Protein AF-A0A6N9DHL3-F1 (afdb_monomer)

Radius of gyration: 12.87 Å; Cα contacts (8 Å, |Δi|>4): 76; chains: 1; bounding box: 33×38×22 Å

Secondary structure (DSSP, 8-state):
--HHHHHHHHHHHHTSSTT--HHHHHHHHHT--HHHHHHHHHHTT--TTS-GGG--HHHHHHHHHHHHHHTGGGGSSSS--

pLDDT: mean 87.6, std 16.93, range [35.44, 98.06]

Solvent-accessible surface area (backbone atoms only — not comparable to full-atom values): 4686 Å² total; per-residue (Å²): 130,54,74,67,54,47,37,51,48,54,55,52,20,30,63,76,50,88,91,44,33,29,22,66,18,34,12,70,52,72,75,48,53,53,64,61,36,40,51,54,28,50,77,68,74,41,69,39,72,41,47,53,90,74,59,52,72,67,57,47,49,51,46,35,52,55,52,46,63,74,55,57,71,79,68,76,75,85,84,77,133

Sequence (81 aa):
MDEIDNLFKVARSAFLGRRKQLHNSLANGLGLTTDEVKEMTAAVGIDSERRPATLGIDEWIALTHHWRNAHQGDKTEIVAG

Structure (mmCIF, N/CA/C/O backbone):
data_AF-A0A6N9DHL3-F1
#
_entry.id   AF-A0A6N9DHL3-F1
#
loop_
_atom_site.group_PDB
_atom_site.id
_atom_site.type_symbol
_atom_site.label_atom_id
_atom_site.label_alt_id
_atom_site.label_comp_id
_atom_site.label_asym_id
_atom_site.label_entity_id
_atom_site.label_seq_id
_atom_site.pdbx_PDB_ins_code
_atom_site.Cartn_x
_atom_site.Cartn_y
_atom_site.Cartn_z
_atom_site.occupancy
_atom_site.B_iso_or_equiv
_atom_site.auth_seq_id
_atom_site.auth_comp_id
_atom_site.auth_asym_id
_atom_site.auth_atom_id
_atom_site.pdbx_PDB_model_num
ATOM 1 N N . MET A 1 1 ? -5.486 15.207 -7.792 1.00 61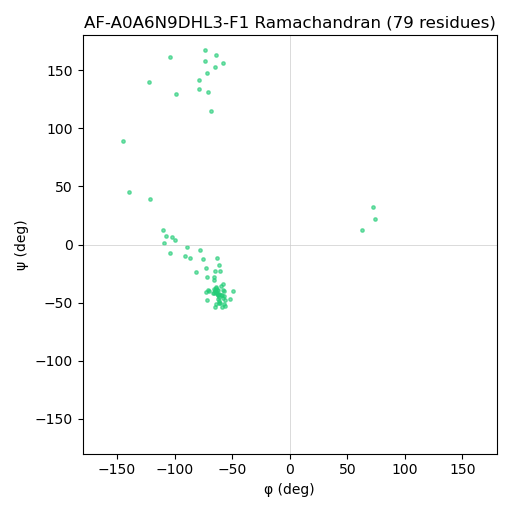.06 1 MET A N 1
ATOM 2 C CA . MET A 1 1 ? -4.312 14.349 -7.558 1.00 61.06 1 MET A CA 1
ATOM 3 C C . MET A 1 1 ? -4.299 13.360 -8.688 1.00 61.06 1 MET A C 1
ATOM 5 O O . MET A 1 1 ? -5.291 12.647 -8.844 1.00 61.06 1 MET A O 1
ATOM 9 N N . ASP A 1 2 ? -3.266 13.449 -9.512 1.00 86.56 2 ASP A N 1
ATOM 10 C CA . ASP A 1 2 ? -3.105 12.638 -10.713 1.00 86.56 2 ASP A CA 1
ATOM 11 C C . ASP A 1 2 ? -2.972 11.142 -10.351 1.00 86.56 2 ASP A C 1
ATOM 13 O O . ASP A 1 2 ? -2.745 10.781 -9.192 1.00 86.56 2 ASP A O 1
ATOM 17 N N . GLU A 1 3 ? -3.163 10.242 -11.310 1.00 85.06 3 GLU A N 1
ATOM 18 C CA . GLU A 1 3 ? -3.041 8.794 -11.111 1.00 85.06 3 GLU A CA 1
ATOM 19 C C . GLU A 1 3 ? -1.654 8.409 -10.582 1.00 85.06 3 GLU A C 1
ATOM 21 O O . GLU A 1 3 ? -1.540 7.684 -9.589 1.00 85.06 3 GLU A O 1
ATOM 26 N N . ILE A 1 4 ? -0.612 8.993 -11.174 1.00 92.56 4 ILE A N 1
ATOM 27 C CA . ILE A 1 4 ? 0.781 8.813 -10.761 1.00 92.56 4 ILE A CA 1
ATOM 28 C C . ILE A 1 4 ? 1.020 9.334 -9.339 1.00 92.56 4 ILE A C 1
ATOM 30 O O . ILE A 1 4 ? 1.705 8.685 -8.544 1.00 92.56 4 ILE A O 1
ATOM 34 N N . ASP A 1 5 ? 0.412 10.461 -8.969 1.00 93.69 5 ASP A N 1
ATOM 35 C CA . ASP A 1 5 ? 0.530 10.996 -7.614 1.00 93.69 5 ASP A CA 1
ATOM 36 C C . ASP A 1 5 ? -0.045 10.024 -6.576 1.00 93.69 5 ASP A C 1
ATOM 38 O O . ASP A 1 5 ? 0.565 9.805 -5.524 1.00 93.69 5 ASP A O 1
ATOM 42 N N . ASN A 1 6 ? -1.214 9.435 -6.860 1.00 93.38 6 ASN A N 1
ATOM 43 C CA . ASN A 1 6 ? -1.853 8.460 -5.973 1.00 93.38 6 ASN A CA 1
ATOM 44 C C . ASN A 1 6 ? -0.996 7.198 -5.838 1.00 93.38 6 ASN A C 1
ATOM 46 O O . ASN A 1 6 ? -0.799 6.725 -4.719 1.00 93.38 6 ASN A O 1
ATOM 50 N N . LEU A 1 7 ? -0.420 6.714 -6.944 1.00 95.12 7 LEU A N 1
ATOM 51 C CA . LEU A 1 7 ? 0.510 5.585 -6.937 1.00 95.12 7 LEU A CA 1
ATOM 52 C C . LEU A 1 7 ? 1.704 5.871 -6.024 1.00 95.12 7 LEU A C 1
ATOM 54 O O . LEU A 1 7 ? 2.002 5.097 -5.115 1.00 95.12 7 LEU A O 1
ATOM 58 N N . PHE A 1 8 ? 2.353 7.026 -6.195 1.00 95.06 8 PHE A N 1
ATOM 59 C CA . PHE A 1 8 ? 3.463 7.415 -5.331 1.00 95.06 8 PHE A CA 1
ATOM 60 C C . P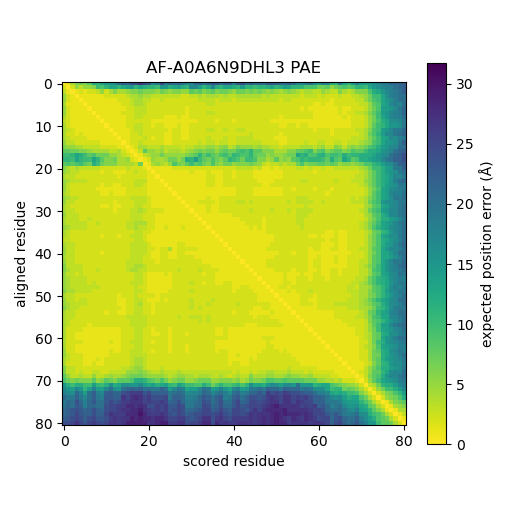HE A 1 8 ? 3.034 7.659 -3.886 1.00 95.06 8 PHE A C 1
ATOM 62 O O . PHE A 1 8 ? 3.847 7.460 -2.985 1.00 95.06 8 PHE A O 1
ATOM 69 N N . LYS A 1 9 ? 1.806 8.115 -3.622 1.00 94.69 9 LYS A N 1
ATOM 70 C CA . LYS A 1 9 ? 1.284 8.259 -2.255 1.00 94.69 9 LYS A CA 1
ATOM 71 C C . LYS A 1 9 ? 1.167 6.892 -1.583 1.00 94.69 9 LYS A C 1
ATOM 73 O O . LYS A 1 9 ? 1.752 6.702 -0.518 1.00 94.69 9 LYS A O 1
ATOM 78 N N . VAL A 1 10 ? 0.481 5.946 -2.224 1.00 95.50 10 VAL A N 1
ATOM 79 C CA . VAL A 1 10 ? 0.296 4.580 -1.714 1.00 95.50 10 VAL A CA 1
ATOM 80 C C . VAL A 1 10 ? 1.647 3.891 -1.546 1.00 95.50 10 VAL A C 1
ATOM 82 O O . VAL A 1 10 ? 1.964 3.440 -0.446 1.00 95.50 10 VAL A O 1
ATOM 85 N N . ALA A 1 11 ? 2.499 3.906 -2.572 1.00 95.38 11 ALA A N 1
ATOM 86 C CA . ALA A 1 11 ? 3.820 3.294 -2.502 1.00 95.38 11 ALA A CA 1
ATOM 87 C C . ALA A 1 11 ? 4.665 3.906 -1.374 1.00 95.38 11 ALA A C 1
ATOM 89 O O . ALA A 1 11 ? 5.103 3.180 -0.487 1.00 95.38 11 ALA A O 1
ATOM 90 N N . ARG A 1 12 ? 4.838 5.238 -1.318 1.00 95.06 12 ARG A N 1
ATOM 91 C CA . ARG A 1 12 ? 5.645 5.889 -0.263 1.00 95.06 12 ARG A CA 1
ATOM 92 C C . ARG A 1 12 ? 5.138 5.576 1.141 1.00 95.06 12 ARG A C 1
ATOM 94 O O . ARG A 1 12 ? 5.958 5.338 2.027 1.00 95.06 12 ARG A O 1
ATOM 101 N N . SER A 1 13 ? 3.819 5.531 1.334 1.00 94.56 13 SER A N 1
ATOM 102 C CA . SER A 1 13 ? 3.209 5.206 2.627 1.00 94.56 13 SER A CA 1
ATOM 103 C C . SER A 1 13 ? 3.654 3.831 3.152 1.00 94.56 13 SER A C 1
ATOM 105 O O . SER A 1 13 ? 3.921 3.671 4.342 1.00 94.56 13 SER A O 1
ATOM 107 N N . ALA A 1 14 ? 3.874 2.869 2.251 1.00 94.00 14 ALA A N 1
ATOM 108 C CA . ALA A 1 14 ? 4.332 1.533 2.599 1.00 94.00 14 ALA A CA 1
ATOM 109 C C . ALA A 1 14 ? 5.813 1.480 3.037 1.00 94.00 14 ALA A C 1
ATOM 111 O O . ALA A 1 14 ? 6.221 0.541 3.722 1.00 94.00 14 ALA A O 1
ATOM 112 N N . PHE A 1 15 ? 6.628 2.480 2.687 1.00 93.12 15 PHE A N 1
ATOM 113 C CA . PHE A 1 15 ? 8.069 2.521 2.983 1.00 93.12 15 PHE A CA 1
ATOM 114 C C . PHE A 1 15 ? 8.449 3.435 4.161 1.00 93.12 15 PHE A C 1
ATOM 116 O O . PHE A 1 15 ? 9.635 3.595 4.445 1.00 93.12 15 PHE A O 1
ATOM 123 N N . LEU A 1 16 ? 7.477 3.993 4.895 1.00 87.50 16 LEU A N 1
ATOM 124 C CA . LEU A 1 16 ? 7.740 4.868 6.050 1.00 87.50 16 LEU A CA 1
ATOM 125 C C . LEU A 1 16 ? 8.432 4.151 7.227 1.00 87.50 16 LEU A C 1
ATOM 127 O O . LEU A 1 16 ? 9.088 4.793 8.044 1.00 87.50 16 LEU A O 1
ATOM 131 N N . GLY A 1 17 ? 8.313 2.822 7.319 1.00 80.25 17 GLY A N 1
ATOM 132 C CA . GLY A 1 17 ? 8.918 2.006 8.374 1.00 80.25 17 GLY A CA 1
ATOM 133 C C . GLY A 1 17 ? 9.857 0.926 7.833 1.00 80.25 17 GLY A C 1
ATOM 134 O O . GLY A 1 17 ? 9.556 0.245 6.854 1.00 80.25 17 GLY A O 1
ATOM 135 N N . ARG A 1 18 ? 10.994 0.699 8.506 1.00 77.94 18 ARG A N 1
ATOM 136 C CA . ARG A 1 18 ? 11.917 -0.392 8.146 1.00 77.94 18 ARG A CA 1
ATOM 137 C C . ARG A 1 18 ? 11.314 -1.753 8.509 1.00 77.94 18 ARG A C 1
ATOM 139 O O . ARG A 1 18 ? 10.927 -1.972 9.651 1.00 77.94 18 ARG A O 1
ATOM 146 N N . ARG A 1 19 ? 11.340 -2.698 7.558 1.00 77.81 19 ARG A N 1
ATOM 147 C CA . ARG A 1 19 ? 11.056 -4.141 7.756 1.00 77.81 19 ARG A CA 1
ATOM 148 C C . ARG A 1 19 ? 9.635 -4.483 8.236 1.00 77.81 19 ARG A C 1
ATOM 150 O O . ARG A 1 19 ? 9.406 -5.626 8.624 1.00 77.81 19 ARG A O 1
ATOM 157 N N . LYS A 1 20 ? 8.699 -3.534 8.204 1.00 87.12 20 LYS A N 1
ATOM 158 C CA . LYS A 1 20 ? 7.287 -3.776 8.521 1.00 87.12 20 LYS A CA 1
ATOM 159 C C . LYS A 1 20 ? 6.626 -4.584 7.396 1.00 87.12 20 LYS A C 1
ATOM 161 O O . LYS A 1 20 ? 7.018 -4.475 6.231 1.00 87.12 20 LYS A O 1
ATOM 166 N N . GLN A 1 21 ? 5.657 -5.414 7.769 1.00 95.50 21 GLN A N 1
ATOM 167 C CA . GLN A 1 21 ? 4.750 -6.061 6.820 1.00 95.50 21 GLN A CA 1
ATOM 168 C C . GLN A 1 21 ? 3.886 -4.996 6.130 1.00 95.50 21 GLN A C 1
ATOM 170 O O . GLN A 1 21 ? 3.633 -3.938 6.714 1.00 95.50 21 GLN A O 1
ATOM 175 N N . LEU A 1 22 ? 3.442 -5.276 4.905 1.00 95.69 22 LEU A N 1
ATOM 176 C CA . LEU A 1 22 ? 2.716 -4.346 4.043 1.00 95.69 22 LEU A CA 1
ATOM 177 C C . LEU A 1 22 ? 1.508 -3.724 4.754 1.00 95.69 22 LEU A C 1
ATOM 179 O O . LEU A 1 22 ? 1.386 -2.498 4.749 1.00 95.69 22 LEU A O 1
ATOM 183 N N . HIS A 1 23 ? 0.688 -4.534 5.437 1.00 96.00 23 HIS A N 1
ATOM 184 C CA . HIS A 1 23 ? -0.487 -4.030 6.155 1.00 96.00 23 HIS A CA 1
ATOM 185 C C . HIS A 1 23 ? -0.140 -3.005 7.237 1.00 96.00 23 HIS A C 1
ATOM 187 O O . HIS A 1 23 ? -0.768 -1.955 7.315 1.00 96.00 23 HIS A O 1
ATOM 193 N N . ASN A 1 24 ? 0.909 -3.264 8.022 1.00 95.50 24 ASN A N 1
ATOM 194 C CA . ASN A 1 24 ? 1.333 -2.366 9.094 1.00 95.50 24 ASN A CA 1
ATOM 195 C C . ASN A 1 24 ? 1.846 -1.031 8.550 1.00 95.50 24 ASN A C 1
ATOM 197 O O . ASN A 1 24 ? 1.619 0.015 9.158 1.00 95.50 24 ASN A O 1
ATOM 201 N N . SER A 1 25 ? 2.572 -1.060 7.431 1.00 95.31 25 SER A N 1
ATOM 202 C CA . SER A 1 25 ? 3.088 0.168 6.831 1.00 95.31 25 SER A CA 1
ATOM 203 C C . SER A 1 25 ? 1.983 1.004 6.195 1.00 95.31 25 SER A C 1
ATOM 205 O O . SER A 1 25 ? 1.919 2.205 6.441 1.00 95.31 25 SER A O 1
ATOM 207 N N . LEU A 1 26 ? 1.114 0.380 5.397 1.00 95.44 26 LEU A N 1
ATOM 208 C CA . LEU A 1 26 ? 0.028 1.069 4.701 1.00 95.44 26 LEU A CA 1
ATOM 209 C C . LEU A 1 26 ? -1.016 1.620 5.672 1.00 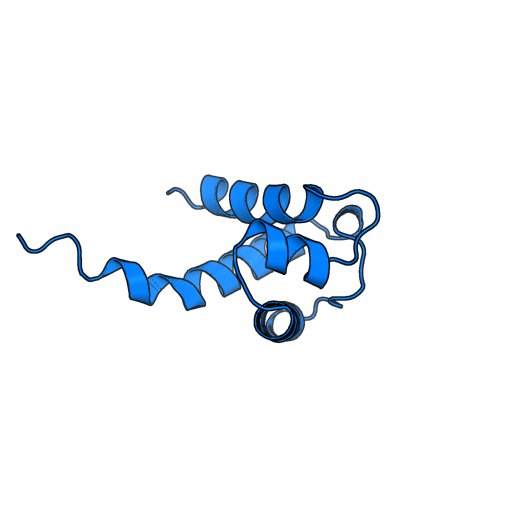95.44 26 LEU A C 1
ATOM 211 O O . LEU A 1 26 ? -1.427 2.760 5.501 1.00 95.44 26 LEU A O 1
ATOM 215 N N . ALA A 1 27 ? -1.391 0.862 6.708 1.00 95.25 27 ALA A N 1
ATOM 216 C CA . ALA A 1 27 ? -2.341 1.318 7.724 1.00 95.25 27 ALA A CA 1
ATOM 217 C C . ALA A 1 27 ? -1.853 2.627 8.360 1.00 95.25 27 ALA A C 1
ATOM 219 O O . ALA A 1 27 ? -2.514 3.662 8.299 1.00 95.25 27 ALA A O 1
ATOM 220 N N . ASN A 1 28 ? -0.609 2.622 8.843 1.00 93.19 28 ASN A N 1
ATOM 221 C CA . ASN A 1 28 ? 0.012 3.806 9.426 1.00 93.19 28 ASN A CA 1
ATOM 222 C C . ASN A 1 28 ? 0.196 4.952 8.415 1.00 93.19 28 ASN A C 1
ATOM 224 O O . ASN A 1 28 ? 0.012 6.115 8.757 1.00 93.19 28 ASN A O 1
ATOM 228 N N . GLY A 1 29 ? 0.603 4.647 7.182 1.00 92.38 29 GLY A N 1
ATOM 229 C CA . GLY A 1 29 ? 0.947 5.661 6.187 1.00 92.38 29 GLY A CA 1
ATOM 230 C C . GLY A 1 29 ? -0.246 6.273 5.444 1.00 92.38 29 GLY A C 1
ATOM 231 O O . GLY A 1 29 ? -0.125 7.385 4.931 1.00 92.38 29 GLY A O 1
ATOM 232 N N . LEU A 1 30 ? -1.377 5.569 5.373 1.00 92.81 30 LEU A N 1
ATOM 233 C CA . LEU A 1 30 ? -2.617 6.041 4.749 1.00 92.81 30 LEU A CA 1
ATOM 234 C C . LEU A 1 30 ? -3.674 6.473 5.770 1.00 92.81 30 LEU A C 1
ATOM 236 O O . LEU A 1 30 ? -4.673 7.056 5.362 1.00 92.81 30 LEU A O 1
ATOM 240 N N . GLY A 1 31 ? -3.443 6.239 7.067 1.00 93.44 31 GLY A N 1
ATOM 241 C CA . GLY A 1 31 ? -4.422 6.528 8.116 1.00 93.44 31 GLY A CA 1
ATOM 242 C C . GLY A 1 31 ? -5.598 5.550 8.112 1.00 93.44 31 GLY A C 1
ATOM 243 O O . GLY A 1 31 ? -6.711 5.946 8.434 1.00 93.44 31 GLY A O 1
ATOM 244 N N . LEU A 1 32 ? -5.345 4.299 7.724 1.00 93.88 32 LEU A N 1
ATOM 245 C CA . LEU A 1 32 ? -6.324 3.214 7.686 1.00 93.88 32 LEU A CA 1
ATOM 246 C C . LEU A 1 32 ? -6.107 2.263 8.863 1.00 93.88 32 LEU A C 1
ATOM 248 O O . LEU A 1 32 ? -5.025 2.198 9.453 1.00 93.88 32 LEU A O 1
ATOM 252 N N . THR A 1 33 ? -7.117 1.468 9.172 1.00 96.00 33 THR A N 1
ATOM 253 C CA . THR A 1 33 ? -6.982 0.317 10.059 1.00 96.00 33 THR A CA 1
ATOM 254 C C . THR A 1 33 ? -6.240 -0.826 9.360 1.00 96.00 33 THR A C 1
ATOM 256 O O . THR A 1 33 ? -6.185 -0.931 8.133 1.00 96.00 33 THR A O 1
ATOM 259 N N . THR A 1 34 ? -5.656 -1.727 10.152 1.00 95.69 34 THR A N 1
ATOM 260 C CA . THR A 1 34 ? -5.003 -2.931 9.619 1.00 95.69 34 THR A CA 1
ATOM 261 C C . THR A 1 34 ? -5.974 -3.817 8.837 1.00 95.69 34 THR A C 1
ATOM 263 O O . THR A 1 34 ? -5.569 -4.417 7.841 1.00 95.69 34 THR A O 1
ATOM 266 N N . ASP A 1 35 ? -7.234 -3.897 9.265 1.00 96.81 35 ASP A N 1
ATOM 267 C CA . ASP A 1 35 ? -8.235 -4.762 8.638 1.00 96.81 35 ASP A CA 1
ATOM 268 C C . ASP A 1 35 ? -8.681 -4.217 7.277 1.00 96.81 35 ASP A C 1
ATOM 270 O O . ASP A 1 35 ? -8.699 -4.979 6.313 1.00 96.81 35 ASP A O 1
ATOM 274 N N . GLU A 1 36 ? -8.885 -2.900 7.147 1.00 95.88 36 GLU A N 1
ATOM 275 C CA . GLU A 1 36 ? -9.151 -2.255 5.848 1.00 95.88 36 GLU A CA 1
ATOM 276 C C . GLU A 1 36 ? -8.029 -2.529 4.840 1.00 95.88 36 GLU A C 1
ATOM 278 O O . GLU A 1 36 ? -8.273 -2.795 3.662 1.00 95.88 36 GLU A O 1
ATOM 283 N N . VAL A 1 37 ? -6.770 -2.515 5.289 1.00 96.56 37 VAL A N 1
ATOM 284 C CA . VAL A 1 37 ? -5.641 -2.821 4.404 1.00 96.56 37 VAL A CA 1
ATOM 285 C C . VAL A 1 37 ? -5.587 -4.303 4.036 1.00 96.56 37 VAL A C 1
ATOM 287 O O . VAL A 1 37 ? -5.261 -4.636 2.893 1.00 96.56 37 VAL A O 1
ATOM 290 N N . LYS A 1 38 ? -5.883 -5.209 4.973 1.00 97.56 38 LYS A N 1
ATOM 291 C CA . LYS A 1 38 ? -5.954 -6.651 4.688 1.00 97.56 38 LYS A CA 1
ATOM 292 C C . LYS A 1 38 ? -7.043 -6.958 3.667 1.00 97.56 38 LYS A C 1
ATOM 294 O O . LYS A 1 38 ? -6.781 -7.696 2.723 1.00 97.56 38 LYS A O 1
ATOM 299 N N . GLU A 1 39 ? -8.215 -6.350 3.809 1.00 96.56 39 GLU A N 1
ATOM 300 C CA . GLU A 1 39 ? -9.307 -6.475 2.844 1.00 96.56 39 GLU A CA 1
ATOM 301 C C . GLU A 1 39 ? -8.898 -5.930 1.469 1.00 96.56 39 GLU A C 1
ATOM 303 O O . GLU A 1 39 ? -8.987 -6.636 0.466 1.00 96.56 39 GLU A O 1
ATOM 308 N N . MET A 1 40 ? -8.347 -4.714 1.430 1.00 95.81 40 MET A N 1
ATOM 309 C CA . MET A 1 40 ? -7.884 -4.074 0.199 1.00 95.81 40 MET A CA 1
ATOM 310 C C . MET A 1 40 ? -6.814 -4.898 -0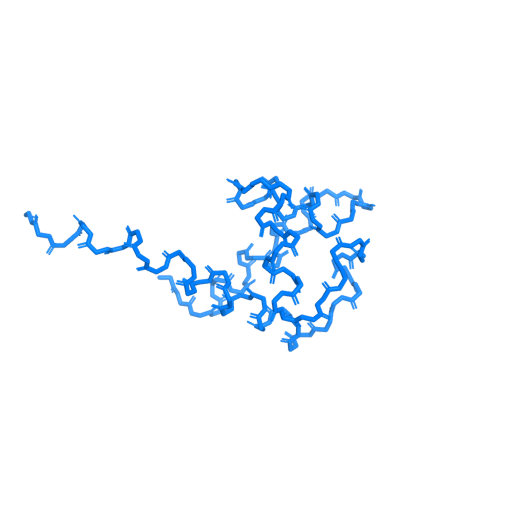.532 1.00 95.81 40 MET A C 1
ATOM 312 O O . MET A 1 40 ? -6.858 -5.021 -1.753 1.00 95.81 40 MET A O 1
ATOM 316 N N . THR A 1 41 ? -5.837 -5.449 0.194 1.00 97.31 41 THR A N 1
ATOM 317 C CA . THR A 1 41 ? -4.772 -6.280 -0.396 1.00 97.31 41 THR A CA 1
ATOM 318 C C . THR A 1 41 ? -5.305 -7.631 -0.870 1.00 97.31 41 THR A C 1
ATOM 320 O O . THR A 1 41 ? -4.968 -8.054 -1.976 1.00 97.31 41 THR A O 1
ATOM 323 N N . ALA A 1 42 ? -6.203 -8.265 -0.110 1.00 97.75 42 ALA A N 1
ATOM 324 C CA . ALA A 1 42 ? -6.859 -9.507 -0.512 1.00 97.75 42 ALA A CA 1
ATOM 325 C C . ALA A 1 42 ? -7.712 -9.336 -1.781 1.00 97.75 42 ALA A C 1
ATOM 327 O O . ALA A 1 42 ? -7.667 -10.196 -2.661 1.00 97.75 42 ALA A O 1
ATOM 328 N N . ALA A 1 43 ? -8.422 -8.211 -1.921 1.00 97.00 43 ALA A N 1
ATOM 329 C CA . ALA A 1 43 ? -9.255 -7.911 -3.088 1.00 97.00 43 ALA A CA 1
ATOM 330 C C . ALA A 1 43 ? -8.468 -7.843 -4.411 1.00 97.00 43 ALA A C 1
ATOM 332 O O . ALA A 1 43 ? -9.037 -8.060 -5.480 1.00 97.00 43 ALA A O 1
ATOM 333 N N . VAL A 1 44 ? -7.158 -7.585 -4.346 1.00 97.25 44 VAL A N 1
ATOM 334 C CA . VAL A 1 44 ? -6.250 -7.567 -5.507 1.00 97.25 44 VAL A CA 1
ATOM 335 C C . VAL A 1 44 ? -5.256 -8.737 -5.514 1.00 97.25 44 VAL A C 1
ATOM 337 O O . VAL A 1 44 ? -4.307 -8.733 -6.293 1.00 97.25 44 VAL A O 1
ATOM 340 N N . GLY A 1 45 ? -5.461 -9.750 -4.665 1.00 97.38 45 GLY A N 1
ATOM 341 C CA . GLY A 1 45 ? -4.648 -10.971 -4.639 1.00 97.38 45 GLY A CA 1
ATOM 342 C C . GLY A 1 45 ? -3.250 -10.814 -4.028 1.00 97.38 45 GLY A C 1
ATOM 343 O O . GLY A 1 45 ? -2.367 -11.625 -4.305 1.00 97.38 45 GLY A O 1
ATOM 344 N N . ILE A 1 46 ? -3.027 -9.790 -3.202 1.00 97.88 46 ILE A N 1
ATOM 345 C CA . ILE A 1 46 ? -1.741 -9.524 -2.549 1.00 97.88 46 ILE A CA 1
ATOM 346 C C . ILE A 1 46 ? -1.768 -10.049 -1.111 1.00 97.88 46 ILE A C 1
ATOM 348 O O . ILE A 1 46 ? -2.641 -9.700 -0.320 1.00 97.88 46 ILE A O 1
ATOM 352 N N . ASP A 1 47 ? -0.749 -10.825 -0.739 1.00 97.62 47 ASP A N 1
ATOM 353 C CA . ASP A 1 47 ? -0.514 -11.183 0.659 1.00 97.62 47 ASP A CA 1
ATOM 354 C C . ASP A 1 47 ? -0.079 -9.952 1.477 1.00 97.62 47 ASP A C 1
ATOM 356 O O . ASP A 1 47 ? 1.002 -9.384 1.285 1.00 97.62 47 ASP A O 1
ATOM 360 N N . SER A 1 48 ? -0.935 -9.564 2.422 1.00 96.75 48 SER A N 1
ATOM 361 C CA . SER A 1 48 ? -0.756 -8.425 3.323 1.00 96.75 48 SER A CA 1
ATOM 362 C C . SER A 1 48 ? 0.475 -8.530 4.243 1.00 96.75 48 SER A C 1
ATOM 364 O O . SER A 1 48 ? 0.912 -7.525 4.817 1.00 96.75 48 SER A O 1
ATOM 366 N N . 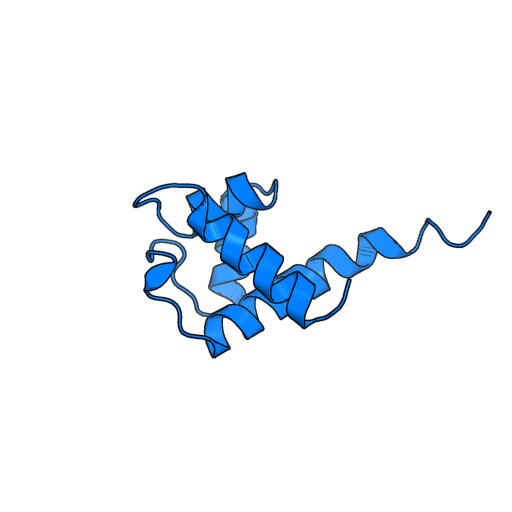GLU A 1 49 ? 1.040 -9.727 4.415 1.00 96.50 49 GLU A N 1
ATOM 367 C CA . GLU A 1 49 ? 2.227 -9.978 5.235 1.00 96.50 49 GLU A CA 1
ATOM 368 C C . GLU A 1 49 ? 3.545 -9.773 4.483 1.00 96.50 49 GLU A C 1
ATOM 370 O O . GLU A 1 49 ? 4.612 -9.675 5.103 1.00 96.50 49 GLU A O 1
ATOM 375 N N . ARG A 1 50 ? 3.491 -9.639 3.153 1.00 96.19 50 ARG A N 1
ATOM 376 C CA . ARG A 1 50 ? 4.668 -9.356 2.329 1.00 96.19 50 ARG A CA 1
ATOM 377 C C . ARG A 1 50 ? 5.356 -8.071 2.760 1.00 96.19 50 ARG A C 1
ATOM 379 O O . ARG A 1 50 ? 4.762 -7.151 3.319 1.00 96.19 50 ARG A O 1
ATOM 386 N N . ARG A 1 51 ? 6.647 -7.963 2.449 1.00 95.06 51 ARG A N 1
ATOM 387 C CA . ARG A 1 51 ? 7.345 -6.677 2.554 1.00 95.06 51 ARG A CA 1
ATOM 388 C C . ARG A 1 51 ? 7.001 -5.814 1.336 1.00 95.06 51 ARG A C 1
ATOM 390 O O . ARG A 1 51 ? 7.022 -6.350 0.228 1.00 95.06 51 ARG A O 1
ATOM 397 N N . PRO A 1 52 ? 6.812 -4.492 1.499 1.00 94.44 52 PRO A N 1
ATOM 398 C CA . PRO A 1 52 ? 6.532 -3.571 0.391 1.00 94.44 52 PRO A CA 1
ATOM 399 C C . PRO A 1 52 ? 7.497 -3.713 -0.793 1.00 94.44 52 PRO A C 1
ATOM 401 O O . PRO A 1 52 ? 7.079 -3.735 -1.941 1.00 94.44 52 PRO A O 1
ATOM 404 N N . ALA A 1 53 ? 8.790 -3.908 -0.514 1.00 94.56 53 ALA A N 1
ATOM 405 C CA . ALA A 1 53 ? 9.828 -4.079 -1.535 1.00 94.56 53 ALA A CA 1
ATOM 406 C C . ALA A 1 53 ? 9.667 -5.332 -2.419 1.00 94.56 53 ALA A C 1
ATOM 408 O O . ALA A 1 53 ? 10.392 -5.469 -3.396 1.00 94.56 53 ALA A O 1
ATOM 409 N N . THR A 1 54 ? 8.779 -6.264 -2.062 1.00 95.62 54 THR A N 1
ATOM 410 C CA . THR A 1 54 ? 8.528 -7.481 -2.852 1.00 95.62 54 THR A CA 1
ATOM 411 C C . THR A 1 54 ? 7.416 -7.308 -3.876 1.00 95.62 54 THR A C 1
ATOM 413 O O . THR A 1 54 ? 7.225 -8.219 -4.673 1.00 95.62 54 THR A O 1
ATOM 416 N N . LEU A 1 55 ? 6.664 -6.202 -3.835 1.00 97.00 55 LEU A N 1
ATOM 417 C CA . LEU A 1 55 ? 5.575 -5.938 -4.773 1.00 97.00 55 LEU A CA 1
ATOM 418 C C . LEU A 1 55 ? 6.125 -5.432 -6.109 1.00 97.00 55 LEU A C 1
ATOM 420 O O . LEU A 1 55 ? 6.976 -4.538 -6.135 1.00 97.00 55 LEU A O 1
ATOM 424 N N . 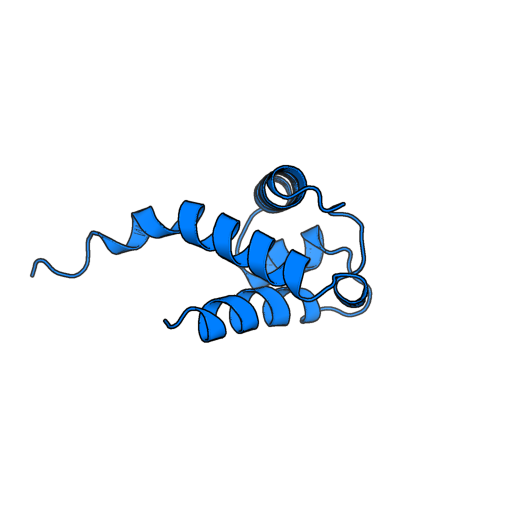GLY A 1 56 ? 5.611 -5.988 -7.204 1.00 97.44 56 GLY A N 1
ATOM 425 C CA . GLY A 1 56 ? 5.833 -5.491 -8.558 1.00 97.44 56 GLY A CA 1
ATOM 426 C C . GLY A 1 56 ? 5.048 -4.208 -8.846 1.00 97.44 56 GLY A C 1
ATOM 427 O O . GLY A 1 56 ? 4.151 -3.823 -8.098 1.00 97.44 56 GLY A O 1
ATOM 428 N N . ILE A 1 57 ? 5.373 -3.538 -9.955 1.00 96.25 57 ILE A N 1
ATOM 429 C CA . ILE A 1 57 ? 4.711 -2.283 -10.355 1.00 96.25 57 ILE A CA 1
ATOM 430 C C . ILE A 1 57 ? 3.211 -2.504 -10.603 1.00 96.25 57 ILE A C 1
ATOM 432 O O . ILE A 1 57 ? 2.401 -1.718 -10.120 1.00 96.25 57 ILE A O 1
ATOM 436 N N . ASP A 1 58 ? 2.835 -3.594 -11.274 1.00 97.38 58 ASP A N 1
ATOM 437 C CA . ASP A 1 58 ? 1.429 -3.894 -11.579 1.00 97.38 58 ASP A CA 1
ATOM 438 C C . ASP A 1 58 ? 0.597 -4.131 -10.309 1.00 97.38 58 ASP A C 1
ATOM 440 O O . ASP A 1 58 ? -0.542 -3.677 -10.210 1.00 97.38 58 ASP A O 1
ATOM 444 N N . GLU A 1 59 ? 1.192 -4.762 -9.292 1.00 98.06 59 GLU A N 1
ATOM 445 C CA . GLU A 1 59 ? 0.564 -4.954 -7.980 1.00 98.06 59 GLU A CA 1
ATOM 446 C C . GLU A 1 59 ? 0.329 -3.608 -7.277 1.00 98.06 59 GLU A C 1
ATOM 448 O O . GLU A 1 59 ? -0.733 -3.383 -6.696 1.00 98.06 59 GLU A O 1
ATOM 453 N N . TRP A 1 60 ? 1.284 -2.674 -7.373 1.00 97.50 60 TRP A N 1
ATOM 454 C CA . TRP A 1 60 ? 1.111 -1.317 -6.846 1.00 97.50 60 TRP A CA 1
ATOM 455 C C . TRP A 1 60 ? 0.019 -0.534 -7.574 1.00 97.50 60 TRP A C 1
ATOM 457 O O . TRP A 1 60 ? -0.735 0.199 -6.926 1.00 97.50 60 TRP A O 1
ATOM 467 N N . ILE A 1 61 ? -0.083 -0.683 -8.896 1.00 96.69 61 ILE A N 1
ATOM 468 C CA . ILE A 1 61 ? -1.136 -0.053 -9.701 1.00 96.69 61 ILE A CA 1
ATOM 469 C C . ILE A 1 61 ? -2.504 -0.603 -9.286 1.00 96.69 61 ILE A C 1
ATOM 471 O O . ILE A 1 61 ? -3.384 0.184 -8.935 1.00 96.69 61 ILE A O 1
ATOM 475 N N . ALA A 1 62 ? -2.660 -1.929 -9.230 1.00 97.12 62 ALA A N 1
ATOM 476 C CA . ALA A 1 62 ? -3.908 -2.577 -8.824 1.00 97.12 62 ALA A CA 1
ATOM 477 C C . ALA A 1 62 ? -4.347 -2.139 -7.418 1.00 97.12 62 ALA A C 1
ATOM 479 O O . ALA A 1 62 ? -5.497 -1.745 -7.210 1.00 97.12 62 ALA A O 1
ATOM 480 N N . LEU A 1 63 ? -3.410 -2.124 -6.465 1.00 96.69 63 LEU A N 1
ATOM 481 C CA . LEU A 1 63 ? -3.674 -1.679 -5.100 1.00 96.69 63 LEU A CA 1
ATOM 482 C C . LEU A 1 63 ? -4.104 -0.207 -5.046 1.00 96.69 63 LEU A C 1
ATOM 484 O O . LEU A 1 63 ? -5.044 0.146 -4.336 1.00 96.69 63 LEU A O 1
ATOM 488 N N . THR A 1 64 ? -3.443 0.655 -5.822 1.00 96.50 64 THR A N 1
ATOM 489 C CA . THR A 1 64 ? -3.765 2.087 -5.900 1.00 96.50 64 THR A CA 1
ATOM 490 C C . THR A 1 64 ? -5.143 2.317 -6.510 1.00 96.50 64 THR A C 1
ATOM 492 O O . THR A 1 64 ? -5.896 3.157 -6.017 1.00 96.50 64 THR A O 1
ATOM 495 N N . HIS A 1 65 ? -5.496 1.578 -7.563 1.00 95.31 65 HIS A N 1
ATOM 496 C CA . HIS A 1 65 ? -6.820 1.645 -8.184 1.00 95.31 65 HIS A CA 1
ATOM 497 C C . HIS A 1 65 ? -7.910 1.221 -7.203 1.00 95.31 65 HIS A C 1
ATOM 499 O O . HIS A 1 65 ? -8.886 1.953 -7.038 1.00 95.31 65 HIS A O 1
ATOM 505 N N . HIS A 1 66 ? -7.716 0.101 -6.500 1.00 95.50 66 HIS A N 1
ATOM 506 C CA . HIS A 1 66 ? -8.662 -0.364 -5.488 1.00 95.50 66 HIS A CA 1
ATOM 507 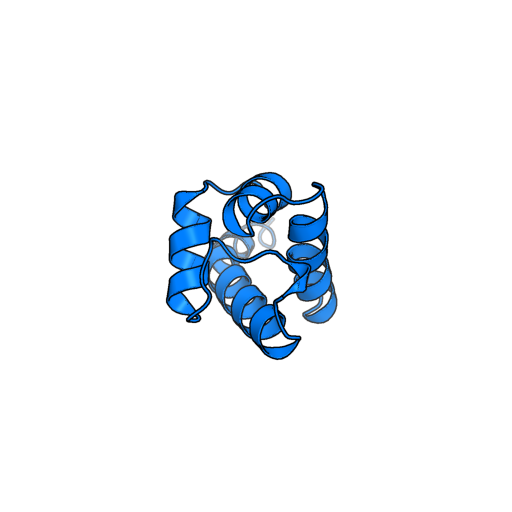C C . HIS A 1 66 ? -8.818 0.654 -4.348 1.00 95.50 66 HIS A C 1
ATOM 509 O O . HIS A 1 66 ? -9.937 1.049 -4.016 1.00 95.50 66 HIS A O 1
ATOM 515 N N . TRP A 1 67 ? -7.702 1.149 -3.798 1.00 94.69 67 TRP A N 1
ATOM 516 C CA . TRP A 1 67 ? -7.700 2.185 -2.761 1.00 94.69 67 TRP A CA 1
ATOM 517 C C . TRP A 1 67 ? -8.449 3.444 -3.212 1.00 94.69 67 TRP A C 1
ATOM 519 O O . TRP A 1 67 ? -9.316 3.946 -2.497 1.00 94.69 67 TRP A O 1
ATOM 529 N N . ARG A 1 68 ? -8.158 3.937 -4.421 1.00 92.50 68 ARG A N 1
ATOM 530 C CA . ARG A 1 68 ? -8.793 5.133 -4.978 1.00 92.50 68 ARG A CA 1
ATOM 531 C C . ARG A 1 68 ? -10.297 4.944 -5.128 1.00 92.50 68 ARG A C 1
ATOM 533 O O . ARG A 1 68 ? -11.033 5.847 -4.759 1.00 92.50 68 ARG A O 1
ATOM 540 N N . ASN A 1 69 ? -10.748 3.807 -5.653 1.00 90.88 69 ASN A N 1
ATOM 541 C CA . ASN A 1 69 ? -12.173 3.550 -5.863 1.00 90.88 69 ASN A CA 1
ATOM 542 C C . ASN A 1 69 ? -12.939 3.500 -4.530 1.00 90.88 69 ASN A C 1
ATOM 544 O O . ASN A 1 69 ? -14.030 4.054 -4.445 1.00 90.88 69 ASN A O 1
ATOM 548 N N . ALA A 1 70 ? -12.337 2.937 -3.476 1.00 86.62 70 ALA A N 1
ATOM 549 C CA . ALA A 1 70 ? -12.913 2.946 -2.129 1.00 86.62 70 ALA A CA 1
ATOM 550 C C . ALA A 1 70 ? -13.007 4.361 -1.515 1.00 86.62 70 ALA A C 1
ATOM 552 O O . ALA A 1 70 ? -13.909 4.630 -0.731 1.00 86.62 70 ALA A O 1
ATOM 553 N N . HIS A 1 71 ? -12.117 5.282 -1.906 1.00 79.31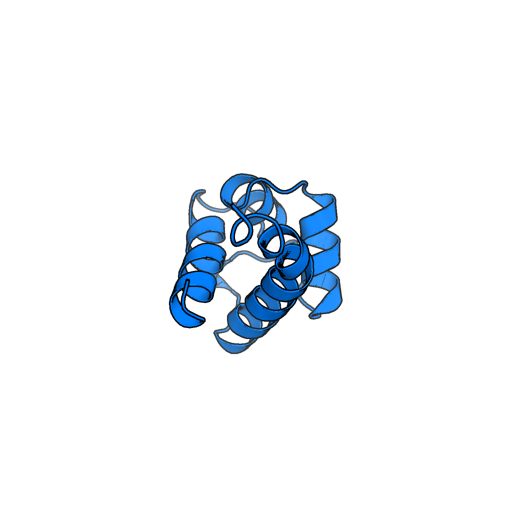 71 HIS A N 1
ATOM 554 C CA . HIS A 1 71 ? -12.034 6.652 -1.371 1.00 79.31 71 HIS A CA 1
ATOM 555 C C . HIS A 1 71 ? -12.519 7.731 -2.360 1.00 79.31 71 HIS A C 1
ATOM 557 O O . HIS A 1 71 ? -12.372 8.929 -2.113 1.00 79.31 71 HIS A O 1
ATOM 563 N N . GLN A 1 72 ? -13.087 7.338 -3.504 1.00 67.25 72 GLN A N 1
ATOM 564 C CA . GLN A 1 72 ? -13.654 8.263 -4.490 1.00 67.25 72 GLN A CA 1
ATOM 565 C C . GLN A 1 72 ? -15.007 8.842 -4.047 1.00 67.25 72 GLN A C 1
ATOM 567 O O . GLN A 1 72 ? -15.432 9.845 -4.615 1.00 67.25 72 GLN A O 1
ATOM 572 N N . GLY A 1 73 ? -15.632 8.284 -3.002 1.00 51.84 73 GLY A N 1
ATOM 573 C CA . GLY A 1 73 ? -16.859 8.811 -2.393 1.00 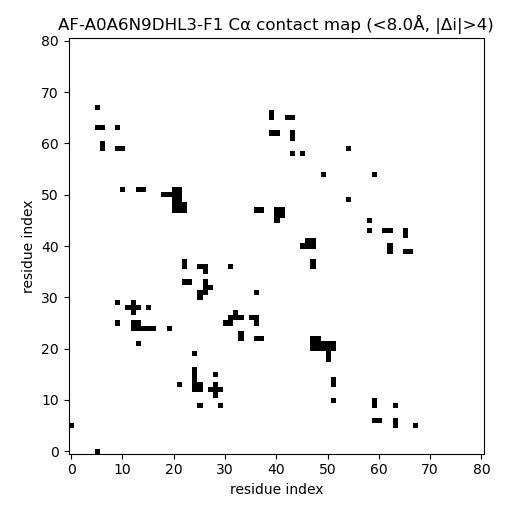51.84 73 GLY A CA 1
ATOM 574 C C . GLY A 1 73 ? -16.674 10.101 -1.580 1.00 51.84 73 GLY A C 1
ATOM 575 O O . GLY A 1 73 ? -17.575 10.934 -1.566 1.00 51.84 73 GLY A O 1
ATOM 576 N N . ASP A 1 74 ? -15.489 10.332 -1.000 1.00 51.53 74 ASP A N 1
ATOM 577 C CA . ASP A 1 74 ? -15.209 11.489 -0.124 1.00 51.53 74 ASP A CA 1
ATOM 578 C C . ASP A 1 74 ? -14.979 12.814 -0.875 1.00 51.53 74 ASP A C 1
ATOM 580 O O . ASP A 1 74 ? -14.795 13.868 -0.268 1.00 51.53 74 ASP A O 1
ATOM 584 N N . LYS A 1 75 ? -14.962 12.796 -2.215 1.00 45.94 75 LYS A N 1
ATOM 585 C CA . LYS A 1 75 ? -14.691 13.992 -3.035 1.00 45.94 75 LYS A CA 1
ATOM 586 C C . LYS A 1 75 ? -15.927 14.674 -3.616 1.00 45.94 75 LYS A C 1
ATOM 588 O O . LYS A 1 75 ? -15.767 15.654 -4.340 1.00 45.94 75 LYS A O 1
ATOM 593 N N . THR A 1 76 ? -17.136 14.219 -3.290 1.00 40.50 76 THR A N 1
ATOM 594 C CA . THR A 1 76 ? -18.367 14.783 -3.877 1.00 40.50 76 THR A CA 1
ATOM 595 C C . THR A 1 76 ? -18.958 15.973 -3.106 1.00 40.50 76 THR A C 1
ATOM 597 O O . THR A 1 76 ? -19.919 16.560 -3.587 1.00 40.50 76 THR A O 1
ATOM 600 N N . GLU A 1 77 ? -18.387 16.401 -1.971 1.00 39.28 77 GLU A N 1
ATOM 601 C CA . GLU A 1 77 ? -18.977 17.488 -1.156 1.00 39.28 77 GLU A CA 1
ATOM 602 C C . GLU A 1 77 ? -18.238 18.838 -1.151 1.00 39.28 77 GLU A C 1
ATOM 604 O O . GLU A 1 77 ? -18.719 19.769 -0.516 1.00 39.28 77 GLU A O 1
ATOM 609 N N . ILE A 1 78 ? -17.125 19.032 -1.875 1.00 43.81 78 ILE A N 1
ATOM 610 C CA . ILE A 1 78 ? -16.401 20.332 -1.840 1.00 43.81 78 ILE A CA 1
ATOM 611 C C . ILE A 1 78 ? -16.280 20.999 -3.218 1.00 43.81 78 ILE A C 1
ATOM 613 O O . ILE A 1 78 ? -15.261 21.594 -3.557 1.00 43.81 78 ILE A O 1
ATOM 617 N N . VAL A 1 79 ? -17.347 20.917 -4.019 1.00 42.62 79 VAL A N 1
ATOM 618 C CA . VAL A 1 79 ? -17.591 21.814 -5.169 1.00 42.62 79 VAL A CA 1
ATOM 619 C C . VAL A 1 79 ? -19.074 22.213 -5.263 1.00 42.62 79 VAL A C 1
ATOM 621 O O . VAL A 1 79 ? -19.681 22.173 -6.327 1.00 42.62 79 VAL A O 1
ATOM 624 N N . ALA A 1 80 ? -19.683 22.578 -4.136 1.00 40.31 80 ALA A N 1
ATOM 625 C CA . ALA A 1 80 ? -20.962 23.286 -4.104 1.00 40.31 80 ALA A CA 1
ATOM 626 C C . ALA A 1 80 ? -20.955 24.259 -2.917 1.00 40.31 80 ALA A C 1
ATOM 628 O O . ALA A 1 80 ? -21.309 23.896 -1.798 1.00 40.31 80 ALA A O 1
ATOM 629 N N . GLY A 1 81 ? -20.480 25.478 -3.166 1.00 35.44 81 GLY A N 1
ATOM 630 C CA . GLY A 1 81 ? -20.392 26.567 -2.194 1.00 35.44 81 GLY A CA 1
ATOM 631 C C . GLY A 1 81 ? -19.727 27.780 -2.808 1.00 35.44 81 GLY A C 1
ATOM 632 O O . GLY A 1 81 ? -18.511 27.679 -3.075 1.00 35.44 81 GLY A O 1
#

Nearest PDB structures (foldseek):
  7v2p-assembly1_U  TM=8.997E-01  e=4.663E-03  Bacillus subtilis subsp. subtilis str. 168
  6tmf-assembly1_P  TM=8.777E-01  e=8.239E-01  Thermococcus celer Vu 13 = JCM 8558
  6okk-assembly1_S  TM=8.634E-01  e=1.292E+00  Plasmodium falciparum 3D7
  4v6s-assembly1_BO  TM=8.586E-01  e=1.811E+00  Escherichia coli
  8s8d-assembly1_S  TM=7.390E-01  e=1.367E+00  Kluyveromyces lactis NRRL Y-1140

Foldseek 3Di:
DDLVVLLCQQLVQLVPDPPAFSLVSNCRSVVHDSVVLCVLCVVLPHDRRDRSVVDDPVSSSSSSVSVCVVVVVVPPPPPDD

Mean predicted aligned error: 5.85 Å